Protein AF-A0A3D0USR4-F1 (afdb_monomer_lite)

Radius of gyration: 12.77 Å; chains: 1; bounding box: 32×22×29 Å

pLDDT: mean 82.31, std 5.9, range [62.16, 90.31]

Secondary structure (DSSP, 8-state):
---HHHHHHHHHHHHHS-HHHHHHHHHHHHHHHHHHH--HHHHHHHHHHHHHHHHHHHHTTSS--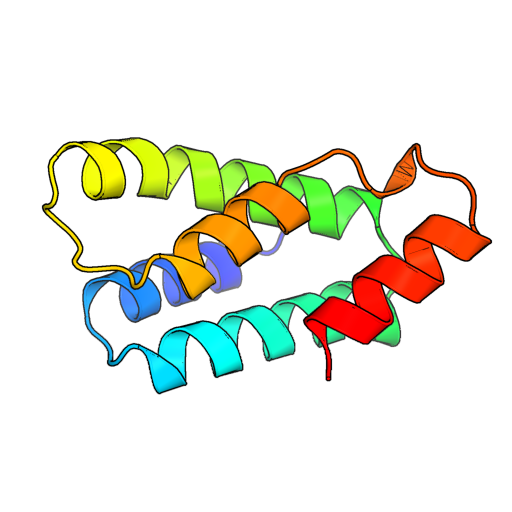-HHHHHHHHHHTS-GGGS-HHHHHHHHHHHH-

Foldseek 3Di:
DADVVLLVVLLVCQAPHDQVVNLVSLLVLLCCCCVVPVHLPSQLVSLLVSCVVCVVCVVVVVGDHDPVSNVLSVLSNPSLVPDDPVSSVVSNVVSND

Structure (mmCIF, N/CA/C/O backbone):
data_AF-A0A3D0USR4-F1
#
_entry.id   AF-A0A3D0USR4-F1
#
loop_
_atom_site.group_PDB
_atom_site.id
_atom_site.type_symbol
_atom_site.label_atom_id
_atom_site.label_alt_id
_atom_site.label_comp_id
_atom_site.label_asym_id
_atom_site.label_entity_id
_atom_site.label_seq_id
_atom_site.pdbx_PDB_ins_code
_atom_site.Cartn_x
_atom_site.Cartn_y
_atom_site.Cartn_z
_atom_site.occupancy
_atom_site.B_iso_or_equiv
_atom_site.auth_seq_id
_atom_site.auth_comp_id
_atom_site.auth_asym_id
_atom_site.auth_atom_id
_atom_site.pdbx_PDB_model_num
ATOM 1 N N . MET A 1 1 ? -2.045 -8.299 -14.454 1.00 65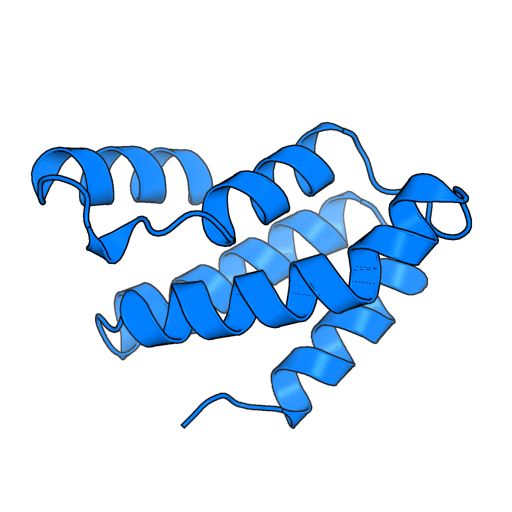.25 1 MET A N 1
ATOM 2 C CA . MET A 1 1 ? -3.451 -8.288 -13.993 1.00 65.25 1 MET A CA 1
ATOM 3 C C . MET A 1 1 ? -3.445 -8.218 -12.471 1.00 65.25 1 MET A C 1
ATOM 5 O O . MET A 1 1 ? -2.706 -8.984 -11.860 1.00 65.25 1 MET A O 1
ATOM 9 N N . VAL A 1 2 ? -4.202 -7.299 -11.862 1.00 72.44 2 VAL A N 1
ATOM 10 C CA . VAL A 1 2 ? -4.199 -7.097 -10.400 1.00 72.44 2 VAL A CA 1
ATOM 11 C C . VAL A 1 2 ? -4.825 -8.304 -9.688 1.00 72.44 2 VAL A 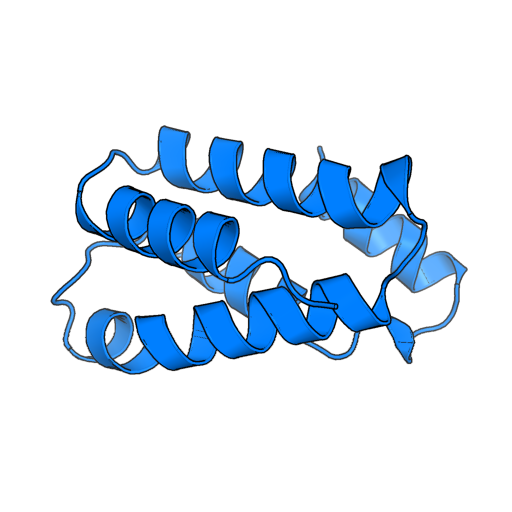C 1
ATOM 13 O O . VAL A 1 2 ? -5.887 -8.787 -10.073 1.00 72.44 2 VAL A O 1
ATOM 16 N N . ASP A 1 3 ? -4.168 -8.804 -8.639 1.00 79.69 3 ASP A N 1
ATOM 17 C CA . ASP A 1 3 ? -4.645 -9.945 -7.847 1.00 79.69 3 ASP A CA 1
ATOM 18 C C . ASP A 1 3 ? -5.761 -9.507 -6.875 1.00 79.69 3 ASP A C 1
ATOM 20 O O . ASP A 1 3 ? -5.501 -9.057 -5.754 1.00 79.69 3 ASP A O 1
ATOM 24 N N . HIS A 1 4 ? -7.019 -9.622 -7.315 1.00 78.94 4 HIS A N 1
ATOM 25 C CA . HIS A 1 4 ? -8.200 -9.241 -6.526 1.00 78.94 4 HIS A CA 1
ATOM 26 C C . HIS A 1 4 ? -8.363 -10.062 -5.237 1.00 78.94 4 HIS A C 1
ATOM 28 O O . HIS A 1 4 ? -8.827 -9.532 -4.226 1.00 78.94 4 HIS A O 1
ATOM 34 N N . ASN A 1 5 ? -7.932 -11.327 -5.230 1.00 82.69 5 ASN A N 1
ATOM 35 C CA . ASN A 1 5 ? -7.962 -12.162 -4.028 1.00 82.69 5 ASN A CA 1
ATOM 36 C C . ASN A 1 5 ? -6.974 -11.651 -2.977 1.00 82.69 5 ASN A C 1
ATOM 38 O O . ASN A 1 5 ? -7.293 -11.611 -1.788 1.00 82.69 5 ASN A O 1
ATOM 42 N N . LEU A 1 6 ? -5.780 -11.233 -3.406 1.00 83.06 6 LEU A N 1
ATOM 43 C CA . LEU A 1 6 ? -4.813 -10.591 -2.522 1.00 83.06 6 LEU A CA 1
ATOM 44 C C . LEU A 1 6 ? -5.344 -9.257 -1.989 1.00 83.06 6 LEU A C 1
ATOM 46 O O . LEU A 1 6 ? -5.213 -9.005 -0.795 1.00 83.06 6 LEU A O 1
ATOM 50 N N . LYS A 1 7 ? -5.974 -8.435 -2.838 1.00 85.25 7 LYS A N 1
ATOM 51 C CA . LYS A 1 7 ? -6.571 -7.156 -2.425 1.00 85.25 7 LYS A CA 1
ATOM 52 C C . LYS A 1 7 ? -7.588 -7.356 -1.297 1.00 85.25 7 LYS A C 1
ATOM 54 O O . LYS A 1 7 ? -7.449 -6.742 -0.245 1.00 85.25 7 LYS A O 1
ATOM 59 N N . ASN A 1 8 ? -8.543 -8.271 -1.467 1.00 83.00 8 ASN A N 1
ATOM 60 C CA . ASN A 1 8 ? -9.577 -8.528 -0.458 1.00 83.00 8 ASN A CA 1
ATOM 61 C C . ASN A 1 8 ? -8.984 -9.045 0.860 1.00 83.00 8 ASN A C 1
ATOM 63 O O . ASN A 1 8 ? -9.372 -8.584 1.927 1.00 83.00 8 ASN A O 1
ATOM 67 N N . LYS A 1 9 ? -7.985 -9.938 0.800 1.00 83.62 9 LYS A N 1
ATOM 68 C CA . LYS A 1 9 ? -7.262 -10.396 2.000 1.00 83.62 9 LYS A CA 1
ATOM 69 C C . LYS A 1 9 ? -6.572 -9.250 2.731 1.00 83.62 9 LYS A C 1
ATOM 71 O O . LYS A 1 9 ? -6.575 -9.224 3.958 1.00 83.62 9 LYS A O 1
ATOM 76 N N . VAL A 1 10 ? -5.980 -8.322 1.978 1.00 85.12 10 VAL A N 1
ATOM 77 C CA . VAL A 1 10 ? -5.333 -7.137 2.540 1.00 85.12 10 VAL A CA 1
ATOM 78 C C . VAL A 1 10 ? -6.360 -6.239 3.211 1.00 85.12 10 VAL A C 1
ATOM 80 O O . VAL A 1 10 ? -6.141 -5.863 4.352 1.00 85.12 10 VAL A O 1
ATOM 83 N N . ILE A 1 11 ? -7.505 -5.979 2.584 1.00 83.88 11 ILE A N 1
ATOM 84 C CA . ILE A 1 11 ? -8.584 -5.187 3.192 1.00 83.88 11 ILE A CA 1
ATOM 85 C C . ILE A 1 11 ? -9.074 -5.829 4.489 1.00 83.88 11 ILE A C 1
ATOM 87 O O . ILE A 1 11 ? -9.086 -5.165 5.522 1.00 83.88 11 ILE A O 1
ATOM 91 N N . THR A 1 12 ? -9.400 -7.126 4.471 1.00 84.06 12 THR A N 1
ATOM 92 C CA . THR A 1 12 ? -9.853 -7.835 5.674 1.00 84.06 12 THR A CA 1
ATOM 93 C C . THR A 1 12 ? -8.817 -7.736 6.788 1.00 84.06 12 THR A C 1
ATOM 95 O O . THR A 1 12 ? -9.153 -7.315 7.891 1.00 84.06 12 THR A O 1
ATOM 98 N N . ALA A 1 13 ? -7.545 -8.021 6.498 1.00 82.25 13 ALA A N 1
ATOM 99 C CA . ALA A 1 13 ? -6.481 -7.890 7.488 1.00 82.25 13 ALA A CA 1
ATOM 100 C C . ALA A 1 13 ? -6.392 -6.456 8.037 1.00 82.25 13 ALA A C 1
ATOM 102 O O . ALA A 1 13 ? -6.370 -6.270 9.248 1.00 82.25 13 ALA A O 1
ATOM 103 N N . MET A 1 14 ? -6.440 -5.442 7.171 1.00 81.12 14 MET A N 1
ATOM 104 C CA . MET A 1 14 ? -6.388 -4.027 7.563 1.00 81.12 14 MET A CA 1
ATOM 105 C C . MET A 1 14 ? -7.571 -3.588 8.443 1.00 81.12 14 MET A C 1
ATOM 107 O O . MET A 1 14 ? -7.460 -2.603 9.169 1.00 81.12 14 MET A O 1
ATOM 111 N N . THR A 1 15 ? -8.695 -4.309 8.386 1.00 79.31 15 THR A N 1
ATOM 112 C CA . THR A 1 15 ? -9.893 -4.046 9.202 1.00 79.31 15 THR A CA 1
ATOM 113 C C . THR A 1 15 ? -9.923 -4.808 10.529 1.00 79.31 15 THR A C 1
ATOM 115 O O . THR A 1 15 ? -10.569 -4.349 11.468 1.00 79.31 15 THR A O 1
ATOM 118 N N . THR A 1 16 ? -9.246 -5.958 10.632 1.00 79.06 16 THR A N 1
ATOM 119 C CA . THR A 1 16 ? -9.395 -6.885 11.773 1.00 79.06 16 THR A CA 1
ATOM 120 C C . THR A 1 16 ? -8.128 -7.099 12.596 1.00 79.06 16 THR A C 1
ATOM 122 O O . THR A 1 16 ? -8.200 -7.752 13.634 1.00 79.06 16 THR A O 1
ATOM 125 N N . SER A 1 17 ? -6.967 -6.643 12.123 1.00 73.69 17 SER A N 1
ATOM 126 C CA . SER A 1 17 ? -5.664 -7.012 12.690 1.00 73.69 17 SER A CA 1
ATOM 127 C C . SER A 1 17 ? -4.934 -5.834 13.345 1.00 73.69 17 SER A C 1
ATOM 129 O O . SER A 1 17 ? -5.432 -4.706 13.398 1.00 73.69 17 SER A O 1
ATOM 131 N N . SER A 1 18 ? -3.783 -6.120 13.952 1.00 71.44 18 SER A N 1
ATOM 132 C CA . SER A 1 18 ? -2.996 -5.124 14.681 1.00 71.44 18 SER A CA 1
ATOM 133 C C . SER A 1 18 ? -2.174 -4.231 13.742 1.00 71.44 18 SER A C 1
ATOM 135 O O . SER A 1 18 ? -1.877 -4.571 12.596 1.00 71.44 18 SER A O 1
ATOM 137 N N . THR A 1 19 ? -1.742 -3.067 14.227 1.00 69.88 19 THR A N 1
ATOM 138 C CA . THR A 1 19 ? -0.990 -2.103 13.410 1.00 69.88 19 THR A CA 1
ATOM 139 C C . THR A 1 19 ? 0.372 -2.599 12.924 1.00 69.88 19 THR A C 1
ATOM 141 O O . THR A 1 19 ? 0.779 -2.234 11.816 1.00 69.88 19 THR A O 1
ATOM 144 N N . ASP A 1 20 ? 1.042 -3.474 13.674 1.00 72.25 20 ASP A N 1
ATOM 145 C CA . ASP A 1 20 ? 2.292 -4.110 13.237 1.00 72.25 20 ASP A CA 1
ATOM 146 C C . ASP A 1 20 ? 2.060 -5.101 12.084 1.00 72.25 20 ASP A C 1
ATOM 148 O O . ASP A 1 20 ? 2.859 -5.189 11.141 1.00 72.25 20 ASP A O 1
ATOM 152 N N . GLU A 1 21 ? 0.927 -5.806 12.102 1.00 78.19 21 GLU A N 1
ATOM 153 C CA . GLU A 1 21 ? 0.530 -6.727 11.036 1.00 78.19 21 GLU A CA 1
ATOM 154 C C . GLU A 1 21 ? 0.206 -5.973 9.745 1.00 78.19 21 GLU A C 1
ATOM 156 O O . GLU A 1 21 ? 0.633 -6.402 8.670 1.00 78.19 21 GLU A O 1
ATOM 161 N N . HIS A 1 22 ? -0.424 -4.798 9.842 1.00 82.44 22 HIS A N 1
ATOM 162 C CA . HIS A 1 22 ? -0.707 -3.930 8.696 1.00 82.44 22 HIS A CA 1
ATOM 163 C C . HIS A 1 22 ? 0.565 -3.542 7.931 1.00 82.44 22 HIS A C 1
ATOM 165 O O . HIS A 1 22 ? 0.648 -3.706 6.710 1.00 82.44 22 HIS A O 1
ATOM 171 N N . GLN A 1 23 ? 1.595 -3.065 8.637 1.00 78.62 23 GLN A N 1
ATOM 172 C CA . GLN A 1 23 ? 2.850 -2.667 7.992 1.00 78.62 23 GLN A CA 1
ATOM 173 C C . GLN A 1 23 ? 3.585 -3.860 7.384 1.00 78.62 23 GLN A C 1
ATOM 175 O O . GLN A 1 23 ? 4.107 -3.765 6.268 1.00 78.62 23 GLN A O 1
ATOM 180 N N . ARG A 1 24 ? 3.613 -4.996 8.091 1.00 84.31 24 ARG A N 1
ATOM 181 C CA . ARG A 1 24 ? 4.219 -6.229 7.579 1.00 84.31 24 ARG A CA 1
ATOM 182 C C . ARG A 1 24 ? 3.538 -6.679 6.289 1.00 84.31 24 ARG A C 1
ATOM 184 O O . ARG A 1 24 ? 4.230 -7.037 5.334 1.00 84.31 24 ARG A O 1
ATOM 191 N N . LEU A 1 25 ? 2.211 -6.626 6.249 1.00 86.25 25 LEU A N 1
ATOM 192 C CA . LEU A 1 25 ? 1.418 -7.032 5.098 1.00 86.25 25 LEU A CA 1
ATOM 193 C C . LEU A 1 25 ? 1.656 -6.113 3.893 1.00 86.25 25 LEU A C 1
ATOM 195 O O . LEU A 1 25 ? 1.960 -6.599 2.804 1.00 86.25 25 LEU A O 1
ATOM 199 N N . ILE A 1 26 ? 1.624 -4.789 4.092 1.00 86.69 26 ILE A N 1
ATOM 200 C CA . ILE A 1 26 ? 1.930 -3.816 3.032 1.00 86.69 26 ILE A CA 1
ATOM 201 C C . ILE A 1 26 ? 3.329 -4.072 2.465 1.00 86.69 26 ILE A C 1
ATOM 203 O O . ILE A 1 26 ? 3.492 -4.190 1.251 1.00 86.69 26 ILE A O 1
ATOM 207 N N . LYS A 1 27 ? 4.341 -4.248 3.327 1.00 86.81 27 LYS A N 1
ATOM 208 C CA . LYS A 1 27 ? 5.712 -4.559 2.892 1.00 86.81 27 LYS A CA 1
ATOM 209 C C . LYS A 1 27 ? 5.779 -5.859 2.084 1.00 86.81 27 LYS A C 1
ATOM 211 O O . LYS A 1 27 ? 6.510 -5.918 1.097 1.00 86.81 27 LYS A O 1
ATOM 216 N N . GLN A 1 28 ? 5.030 -6.899 2.458 1.00 86.69 28 GLN A N 1
ATOM 217 C CA . GLN A 1 28 ? 4.968 -8.149 1.688 1.00 86.69 28 GLN A CA 1
ATOM 218 C C . GLN A 1 28 ? 4.371 -7.943 0.293 1.00 86.69 28 GLN A C 1
ATOM 220 O O . GLN A 1 28 ? 4.913 -8.468 -0.682 1.00 86.69 28 GLN A O 1
ATOM 225 N N . VAL A 1 29 ? 3.302 -7.154 0.182 1.00 86.19 29 VAL A N 1
ATOM 226 C CA . VAL A 1 29 ? 2.682 -6.824 -1.106 1.00 86.19 29 VAL A CA 1
ATOM 227 C C . VAL A 1 29 ? 3.637 -6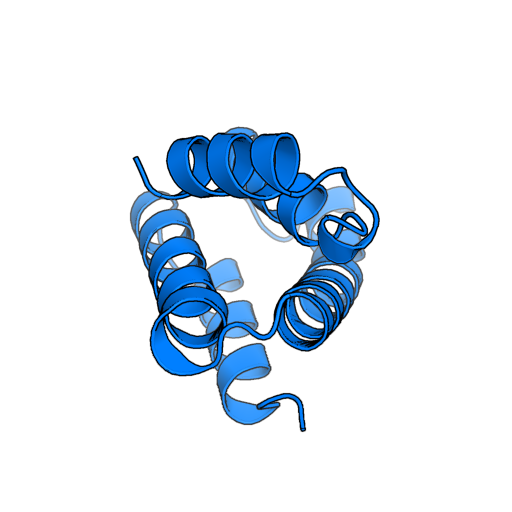.013 -1.981 1.00 86.19 29 VAL A C 1
ATOM 229 O O . VAL A 1 29 ? 3.852 -6.376 -3.138 1.00 86.19 29 VAL A O 1
ATOM 232 N N . VAL A 1 30 ? 4.284 -4.985 -1.422 1.00 86.00 30 VAL A N 1
ATOM 233 C CA . VAL A 1 30 ? 5.314 -4.208 -2.132 1.00 86.00 30 VAL A CA 1
ATOM 234 C C . VAL A 1 30 ? 6.416 -5.134 -2.637 1.00 86.00 30 VAL A C 1
ATOM 236 O O . VAL A 1 30 ? 6.790 -5.059 -3.802 1.00 86.00 30 VAL A O 1
ATOM 239 N N . ARG A 1 31 ? 6.898 -6.078 -1.816 1.00 84.56 31 ARG A N 1
ATOM 240 C CA . ARG A 1 31 ? 7.908 -7.054 -2.256 1.00 84.56 31 ARG A CA 1
ATOM 241 C C . ARG A 1 31 ? 7.410 -7.949 -3.398 1.00 84.56 31 ARG A C 1
ATOM 243 O O . ARG A 1 31 ? 8.195 -8.245 -4.297 1.00 84.56 31 ARG A O 1
ATOM 250 N N . LYS A 1 32 ? 6.136 -8.364 -3.385 1.00 82.31 32 LYS A N 1
ATOM 251 C CA . LYS A 1 32 ? 5.529 -9.194 -4.443 1.00 82.31 32 LYS A CA 1
ATOM 252 C C . LYS A 1 32 ? 5.484 -8.460 -5.788 1.00 82.31 32 LYS A C 1
ATOM 254 O O . LYS A 1 32 ? 5.840 -9.063 -6.791 1.00 82.31 32 LYS A O 1
ATOM 259 N N . TYR A 1 33 ? 5.092 -7.189 -5.815 1.00 78.56 33 TYR A N 1
ATOM 260 C CA . TYR A 1 33 ? 5.012 -6.439 -7.075 1.00 78.56 33 TYR A CA 1
ATOM 261 C C . TYR A 1 33 ? 6.370 -5.879 -7.518 1.00 78.56 33 TYR A C 1
ATOM 263 O O . TYR A 1 33 ? 6.730 -5.974 -8.691 1.00 78.56 33 TYR A O 1
ATOM 271 N N . PHE A 1 34 ? 7.172 -5.365 -6.584 1.00 75.44 34 PHE A N 1
ATOM 272 C CA . PHE A 1 34 ? 8.444 -4.727 -6.909 1.00 75.44 34 PHE A CA 1
ATOM 273 C C . PHE A 1 34 ? 9.562 -5.730 -7.214 1.00 75.44 34 PHE A C 1
ATOM 275 O O . PHE A 1 34 ? 10.145 -5.680 -8.290 1.00 75.44 34 PHE A O 1
ATOM 282 N N . TYR A 1 35 ? 9.863 -6.669 -6.308 1.00 68.81 35 TYR A N 1
ATOM 283 C CA . TYR A 1 35 ? 11.019 -7.560 -6.496 1.00 68.81 35 TYR A CA 1
ATOM 284 C C . TYR A 1 35 ? 10.742 -8.732 -7.431 1.00 68.81 35 TYR A C 1
ATOM 286 O O . TYR A 1 35 ? 11.657 -9.206 -8.094 1.00 68.81 35 TYR A O 1
ATOM 294 N N . LYS A 1 36 ? 9.502 -9.230 -7.464 1.00 64.81 36 LYS A N 1
ATOM 295 C CA . LYS A 1 36 ? 9.153 -10.407 -8.271 1.00 64.81 36 LYS A CA 1
ATOM 296 C C . LYS A 1 36 ? 8.784 -10.065 -9.713 1.00 64.81 36 LYS A C 1
ATOM 298 O O . LYS A 1 36 ? 8.957 -10.918 -10.575 1.00 64.81 36 LYS A O 1
ATOM 303 N N . GLN A 1 37 ? 8.256 -8.867 -9.967 1.00 62.16 37 GLN A N 1
ATOM 304 C CA . GLN A 1 37 ? 7.726 -8.494 -11.283 1.00 62.16 37 GLN A CA 1
ATOM 305 C C . GLN A 1 37 ? 8.264 -7.161 -11.815 1.00 62.16 37 GLN A C 1
ATOM 307 O O . GLN A 1 37 ? 8.047 -6.865 -12.985 1.00 62.16 37 GLN A O 1
ATOM 312 N N . GLY A 1 38 ? 8.947 -6.347 -10.996 1.00 68.31 38 GLY A N 1
ATOM 313 C CA . GLY A 1 38 ? 9.426 -5.021 -11.406 1.00 68.31 38 GLY A CA 1
ATOM 314 C C . GLY A 1 38 ? 8.306 -4.061 -11.824 1.00 68.31 38 GLY A C 1
ATOM 315 O O . GLY A 1 38 ? 8.578 -3.030 -12.433 1.00 68.31 38 GLY A O 1
ATOM 316 N N . ASN A 1 39 ? 7.046 -4.391 -11.527 1.00 84.38 39 ASN A N 1
ATOM 317 C CA . ASN A 1 39 ? 5.895 -3.734 -12.129 1.00 84.38 39 ASN A CA 1
ATOM 318 C C . ASN A 1 39 ? 5.346 -2.645 -11.205 1.00 84.38 39 ASN A C 1
ATOM 320 O O . ASN A 1 39 ? 4.450 -2.869 -10.389 1.00 84.38 39 ASN A O 1
ATOM 324 N N . LEU A 1 40 ? 5.921 -1.448 -11.329 1.00 83.38 40 LEU A N 1
ATOM 325 C CA . LEU A 1 40 ? 5.507 -0.275 -10.555 1.00 83.38 40 LEU A CA 1
ATOM 326 C C . LEU A 1 40 ? 4.100 0.207 -10.913 1.00 83.38 40 LEU A C 1
ATOM 328 O O . LEU A 1 40 ? 3.423 0.759 -10.049 1.00 83.38 40 LEU A O 1
ATOM 332 N N . ILE A 1 41 ? 3.658 -0.020 -12.154 1.00 87.38 41 ILE A N 1
ATOM 333 C CA . ILE A 1 41 ? 2.311 0.343 -12.607 1.00 87.38 41 ILE A CA 1
ATOM 334 C C . ILE A 1 41 ? 1.287 -0.534 -11.890 1.00 87.38 41 ILE A C 1
ATOM 336 O O . ILE A 1 41 ? 0.372 -0.011 -11.267 1.00 87.38 41 ILE A O 1
ATOM 340 N N . GLU A 1 42 ? 1.474 -1.857 -11.884 1.00 86.31 42 GLU A N 1
ATOM 341 C CA . GLU A 1 42 ? 0.566 -2.760 -11.162 1.00 86.31 42 GLU A CA 1
ATOM 342 C C . GLU A 1 42 ? 0.591 -2.543 -9.650 1.00 86.31 42 GLU A C 1
ATOM 344 O O . GLU A 1 42 ? -0.453 -2.637 -9.006 1.00 86.31 42 GLU A O 1
ATOM 349 N N . MET A 1 43 ? 1.757 -2.218 -9.083 1.00 88.56 43 MET A N 1
ATOM 350 C CA . MET A 1 43 ? 1.859 -1.827 -7.679 1.00 88.56 43 MET A CA 1
ATOM 351 C C . MET A 1 43 ? 1.003 -0.585 -7.399 1.00 88.56 43 MET A C 1
ATOM 353 O O . MET A 1 43 ? 0.186 -0.608 -6.481 1.00 88.56 43 MET A O 1
ATOM 357 N N . TYR A 1 44 ? 1.154 0.468 -8.207 1.00 89.25 44 TYR A N 1
ATOM 358 C CA . TYR A 1 44 ? 0.352 1.687 -8.107 1.00 89.25 44 TYR A CA 1
ATOM 359 C C . TYR A 1 44 ? -1.146 1.387 -8.239 1.00 89.25 44 TYR A C 1
ATOM 361 O O . TYR A 1 44 ? -1.919 1.769 -7.365 1.00 89.25 44 TYR A O 1
ATOM 369 N N . THR A 1 45 ? -1.562 0.628 -9.259 1.00 88.44 45 THR A N 1
ATOM 370 C CA . THR A 1 45 ? -2.971 0.252 -9.445 1.00 88.44 45 THR A CA 1
ATOM 371 C C . THR A 1 45 ? -3.514 -0.519 -8.240 1.00 88.44 45 THR A C 1
ATOM 373 O O . THR A 1 45 ? -4.613 -0.233 -7.773 1.00 88.44 45 THR A O 1
ATOM 376 N N . PHE A 1 46 ? -2.746 -1.469 -7.694 1.00 90.12 46 PHE A N 1
ATOM 377 C CA . PHE A 1 46 ? -3.152 -2.231 -6.513 1.00 90.12 46 PHE A CA 1
ATOM 378 C C . PHE A 1 46 ? -3.364 -1.325 -5.295 1.00 90.12 46 PHE A C 1
ATOM 380 O O . PHE A 1 46 ? -4.389 -1.432 -4.622 1.00 90.12 46 PHE A O 1
ATOM 387 N N . PHE A 1 47 ? -2.405 -0.443 -5.001 1.00 90.31 47 PHE A N 1
ATOM 388 C CA . PHE A 1 47 ? -2.480 0.419 -3.822 1.00 90.31 47 PHE A CA 1
ATOM 389 C C . PHE A 1 47 ? -3.470 1.573 -3.982 1.00 90.31 47 PHE A C 1
ATOM 391 O O . PHE A 1 47 ? -4.066 1.953 -2.982 1.00 90.31 47 PHE A O 1
ATOM 398 N N . SER A 1 48 ? -3.710 2.068 -5.200 1.00 89.12 48 SER A N 1
ATOM 399 C CA . SER A 1 48 ? -4.776 3.040 -5.476 1.00 89.12 48 SER A CA 1
ATOM 400 C C . SER A 1 48 ? -6.145 2.443 -5.158 1.00 89.12 48 SER A C 1
ATOM 402 O O . SER A 1 48 ? -6.885 3.013 -4.368 1.00 89.12 48 SER A O 1
ATOM 404 N N . LEU A 1 49 ? -6.440 1.243 -5.673 1.00 89.50 49 LEU A N 1
ATOM 405 C CA . LEU A 1 49 ? -7.703 0.551 -5.385 1.00 89.50 49 LEU A CA 1
ATOM 406 C C . LEU A 1 49 ? -7.862 0.248 -3.892 1.00 89.50 49 LEU A C 1
ATOM 408 O O . LEU A 1 49 ? -8.939 0.416 -3.326 1.00 89.50 49 LEU A O 1
ATOM 412 N N . LEU A 1 50 ? -6.781 -0.196 -3.244 1.00 89.06 50 LEU A N 1
ATOM 413 C CA . LEU A 1 50 ? -6.786 -0.462 -1.809 1.00 89.06 50 LEU A CA 1
ATOM 414 C C . LEU A 1 50 ? -7.045 0.813 -0.999 1.00 89.06 50 LEU A C 1
ATOM 416 O O . LEU A 1 50 ? -7.800 0.783 -0.031 1.00 89.06 50 LEU A O 1
ATOM 420 N N . HIS A 1 51 ? -6.393 1.913 -1.373 1.00 88.00 51 HIS A N 1
ATOM 421 C CA . HIS A 1 51 ? -6.560 3.194 -0.711 1.00 88.00 51 HIS A CA 1
ATOM 422 C C . HIS A 1 51 ? -7.990 3.702 -0.876 1.00 88.00 51 HIS A C 1
ATOM 424 O O . HIS A 1 51 ? -8.593 4.048 0.130 1.00 88.00 51 HIS A O 1
ATOM 430 N N . ASP A 1 52 ? -8.556 3.669 -2.084 1.00 87.12 52 ASP A N 1
ATOM 431 C CA . ASP A 1 52 ? -9.927 4.119 -2.352 1.00 87.12 52 ASP A CA 1
ATOM 432 C C . ASP A 1 52 ? -10.968 3.331 -1.546 1.00 87.12 52 ASP A C 1
ATOM 434 O O . ASP A 1 52 ? -11.868 3.922 -0.949 1.00 87.12 52 ASP A O 1
ATOM 438 N N . GLU A 1 53 ? -10.814 2.006 -1.457 1.00 86.25 53 GLU A N 1
ATOM 439 C CA . GLU A 1 53 ? -11.724 1.153 -0.682 1.00 86.25 53 GLU A CA 1
ATOM 440 C C . GLU A 1 53 ? -11.612 1.396 0.827 1.00 86.25 53 GLU A C 1
ATOM 442 O O . GLU A 1 53 ? -12.620 1.389 1.529 1.00 86.25 53 GLU A O 1
ATOM 447 N N . LEU A 1 54 ? -10.408 1.672 1.335 1.00 85.69 54 LEU A N 1
ATOM 448 C CA . LEU A 1 54 ? -10.203 1.980 2.751 1.00 85.69 54 LEU A CA 1
ATOM 449 C C . LEU A 1 54 ? -10.478 3.453 3.092 1.00 85.69 54 LEU A C 1
ATOM 451 O O . LEU A 1 54 ? -10.678 3.777 4.262 1.00 85.69 54 LEU A O 1
ATOM 455 N N . TYR A 1 55 ? -10.487 4.357 2.110 1.00 84.81 55 TYR A N 1
ATOM 456 C CA . TYR A 1 55 ? -10.505 5.805 2.327 1.00 84.81 55 TYR A CA 1
ATOM 457 C C . TYR A 1 55 ? -11.725 6.251 3.131 1.00 84.81 55 TYR A C 1
ATOM 459 O O . TYR A 1 55 ? -11.603 7.017 4.091 1.00 84.81 55 TYR A O 1
ATOM 467 N N . TYR A 1 56 ? -12.901 5.727 2.778 1.00 81.06 56 TYR A N 1
ATOM 468 C CA . TYR A 1 56 ? -14.141 6.059 3.472 1.00 81.06 56 TYR A CA 1
ATOM 469 C C . TYR A 1 56 ? -14.113 5.603 4.936 1.00 81.06 56 TYR A C 1
ATOM 471 O O . TYR A 1 56 ? -14.458 6.371 5.838 1.00 81.06 56 TYR A O 1
ATOM 479 N N . ASP A 1 57 ? -13.637 4.384 5.188 1.00 80.50 57 ASP A N 1
ATOM 480 C CA . ASP A 1 57 ? -13.558 3.816 6.532 1.00 80.50 57 ASP A CA 1
ATOM 481 C C . ASP A 1 57 ? -12.486 4.480 7.402 1.00 80.50 57 ASP A C 1
ATOM 483 O O . ASP A 1 57 ? -12.685 4.653 8.610 1.00 80.50 57 ASP A O 1
ATOM 487 N N . ILE A 1 58 ? -11.379 4.919 6.796 1.00 80.94 58 ILE A N 1
ATOM 488 C CA . ILE A 1 58 ? -10.348 5.731 7.450 1.00 80.94 58 ILE A CA 1
ATOM 489 C C . ILE A 1 58 ? -10.930 7.093 7.851 1.00 80.94 58 ILE A C 1
ATOM 491 O O . ILE A 1 58 ? -10.780 7.512 9.002 1.00 80.94 58 ILE A O 1
ATOM 495 N N . LEU A 1 59 ? -11.635 7.776 6.939 1.00 80.31 59 LEU A N 1
ATOM 496 C CA . LEU A 1 59 ? -12.248 9.086 7.198 1.00 80.31 59 LEU A CA 1
ATOM 497 C C . LEU A 1 59 ? -13.319 9.028 8.289 1.00 80.31 59 LEU A C 1
ATOM 499 O O . LEU A 1 59 ? -13.365 9.893 9.167 1.00 80.31 59 LEU A O 1
ATOM 503 N N . LYS A 1 60 ? -14.179 8.006 8.248 1.00 80.69 60 LYS A N 1
ATOM 504 C CA . LYS A 1 60 ? -15.231 7.790 9.250 1.00 80.69 60 LYS A CA 1
ATOM 505 C C . LYS A 1 60 ? -14.708 7.214 10.564 1.00 80.69 60 LYS A C 1
ATOM 507 O O . LYS A 1 60 ? -15.474 7.126 11.519 1.00 80.69 60 LYS A O 1
ATOM 512 N N . LYS A 1 61 ? -13.410 6.892 10.645 1.00 74.44 61 LYS A N 1
ATOM 513 C CA . LYS A 1 61 ? -12.766 6.233 11.792 1.00 74.44 61 LYS A CA 1
ATOM 514 C C . LYS A 1 61 ? -13.392 4.872 12.132 1.00 74.44 61 LYS A C 1
ATOM 516 O O . LYS A 1 61 ? -13.297 4.432 13.276 1.00 74.44 61 LYS A O 1
ATOM 521 N N . ASN A 1 62 ? -13.992 4.206 11.142 1.00 77.31 62 ASN A N 1
ATOM 522 C CA . ASN A 1 62 ? -14.488 2.833 11.266 1.00 77.31 62 ASN A CA 1
ATOM 523 C C . ASN A 1 62 ? -13.321 1.854 11.446 1.00 77.31 62 ASN A C 1
ATOM 525 O O . ASN A 1 62 ? -13.439 0.867 12.166 1.00 77.31 62 ASN A O 1
ATOM 529 N N . ILE A 1 63 ? -12.172 2.168 10.839 1.00 77.06 63 ILE A N 1
ATOM 530 C CA . ILE A 1 63 ? -10.920 1.433 11.010 1.00 77.06 63 ILE A CA 1
ATOM 531 C C . ILE A 1 63 ? -9.922 2.337 11.732 1.00 77.06 63 ILE A C 1
ATOM 533 O O . ILE A 1 63 ? -9.617 3.447 11.287 1.00 77.06 63 ILE A O 1
ATOM 537 N N . LYS A 1 64 ? -9.358 1.854 12.843 1.00 75.50 64 LYS A N 1
ATOM 538 C CA . LYS A 1 64 ? -8.233 2.519 13.511 1.00 75.50 64 LYS A CA 1
ATOM 539 C C . LYS A 1 64 ? -6.921 2.125 12.838 1.00 75.50 64 LYS A C 1
ATOM 541 O O . LYS A 1 64 ? -6.216 1.237 13.304 1.00 75.50 64 LYS A O 1
ATOM 546 N N . LEU A 1 65 ? -6.576 2.821 11.757 1.00 78.81 65 LEU A N 1
ATOM 547 C CA . LEU A 1 65 ? -5.226 2.759 11.202 1.00 78.81 65 LEU A CA 1
ATOM 548 C C . LEU A 1 65 ? -4.316 3.790 11.872 1.00 78.81 65 LEU A C 1
ATOM 550 O O . LEU A 1 65 ? -4.682 4.948 12.078 1.00 78.81 65 LEU A O 1
ATOM 554 N N . GLU A 1 66 ? -3.087 3.383 12.173 1.00 82.38 66 GLU A N 1
ATOM 555 C CA . GLU A 1 66 ? -2.045 4.316 12.580 1.00 82.38 66 GLU A CA 1
ATOM 556 C C . GLU A 1 66 ? -1.727 5.315 11.464 1.00 82.38 66 GLU A C 1
ATOM 558 O O . GLU A 1 66 ? -1.648 4.969 10.283 1.00 82.38 66 GLU A O 1
ATOM 563 N N . LYS A 1 67 ? -1.411 6.553 11.855 1.00 83.06 67 LYS A N 1
ATOM 564 C CA . LYS A 1 67 ? -1.014 7.624 10.926 1.00 83.06 67 LYS A CA 1
ATOM 565 C C . LYS A 1 67 ? 0.154 7.223 10.016 1.00 83.06 67 LYS A C 1
ATOM 567 O O . LYS A 1 67 ? 0.235 7.686 8.882 1.00 83.06 67 LYS A O 1
ATOM 572 N N . LYS A 1 68 ? 1.067 6.374 10.502 1.00 82.94 68 LYS A N 1
ATOM 573 C CA . LYS A 1 68 ? 2.181 5.838 9.704 1.00 82.94 68 LYS A CA 1
ATOM 574 C C . LYS A 1 68 ? 1.691 4.918 8.582 1.00 82.94 68 LYS A C 1
ATOM 576 O O . LYS A 1 68 ? 2.174 5.045 7.464 1.00 82.94 68 LYS A O 1
ATOM 581 N N . THR A 1 69 ? 0.724 4.048 8.865 1.00 84.19 69 THR A N 1
ATOM 582 C CA . THR A 1 69 ? 0.130 3.120 7.893 1.00 84.19 69 THR A CA 1
ATOM 583 C C . THR A 1 69 ? -0.675 3.862 6.832 1.00 84.19 69 THR A C 1
ATOM 585 O O . THR A 1 69 ? -0.524 3.569 5.652 1.00 84.19 69 THR A O 1
ATOM 588 N N . ILE A 1 70 ? -1.452 4.874 7.233 1.00 84.31 70 ILE A N 1
ATOM 589 C CA . ILE A 1 70 ? -2.197 5.735 6.299 1.00 84.31 70 ILE A CA 1
ATOM 590 C C . ILE A 1 70 ? -1.230 6.424 5.333 1.00 84.31 70 ILE A C 1
ATOM 592 O O . ILE A 1 70 ? -1.360 6.275 4.124 1.00 84.31 70 ILE A O 1
ATOM 596 N N . ARG A 1 71 ? -0.178 7.066 5.859 1.00 86.50 71 ARG A N 1
ATOM 597 C CA . ARG A 1 71 ? 0.862 7.694 5.027 1.00 86.50 71 ARG A CA 1
ATOM 598 C C . ARG A 1 71 ? 1.542 6.712 4.078 1.00 86.50 71 ARG A C 1
ATOM 600 O O . ARG A 1 71 ? 1.929 7.093 2.982 1.00 86.50 71 ARG A O 1
ATOM 607 N N . LEU A 1 72 ? 1.739 5.467 4.511 1.00 86.50 72 LEU A N 1
ATOM 608 C CA . LEU A 1 72 ? 2.338 4.429 3.677 1.00 86.50 72 LEU A CA 1
ATOM 609 C C . LEU A 1 72 ? 1.420 4.062 2.503 1.00 86.50 72 LEU A C 1
ATOM 611 O O . LEU A 1 72 ? 1.905 3.922 1.384 1.00 86.50 72 LEU A O 1
ATOM 615 N N . LEU A 1 73 ? 0.113 3.936 2.759 1.00 87.62 73 LEU A N 1
ATOM 616 C CA . LEU A 1 73 ? -0.897 3.685 1.730 1.00 87.62 73 LEU A CA 1
ATOM 617 C C . LEU A 1 73 ? -0.991 4.851 0.744 1.00 87.62 73 LEU A C 1
ATOM 619 O O . LEU A 1 73 ? -0.901 4.613 -0.452 1.00 87.62 73 LEU A O 1
ATOM 623 N N . GLU A 1 74 ? -1.086 6.091 1.230 1.00 87.75 74 GLU A N 1
ATOM 624 C CA . GLU A 1 74 ? -1.109 7.306 0.397 1.00 87.75 74 GLU A CA 1
ATOM 625 C C . GLU A 1 74 ? 0.124 7.387 -0.517 1.00 87.75 74 GLU A C 1
ATOM 627 O O . GLU A 1 74 ? 0.028 7.658 -1.715 1.00 87.75 74 GLU A O 1
ATOM 632 N N . LEU A 1 75 ? 1.304 7.101 0.042 1.00 88.06 75 LEU A N 1
ATOM 633 C CA . LEU A 1 75 ? 2.560 7.116 -0.697 1.00 88.06 75 LEU A CA 1
ATOM 634 C C . LEU A 1 75 ? 2.584 6.048 -1.800 1.00 88.06 75 LEU A C 1
ATOM 636 O O . LEU A 1 75 ? 3.019 6.327 -2.911 1.00 88.06 75 LEU A O 1
ATOM 640 N N . LEU A 1 76 ? 2.120 4.832 -1.503 1.00 88.50 76 LEU A N 1
ATOM 641 C CA . LEU A 1 76 ? 2.074 3.723 -2.461 1.00 88.50 76 LEU A CA 1
ATOM 642 C C . LEU A 1 76 ? 0.956 3.869 -3.502 1.00 88.50 76 LEU A C 1
ATOM 644 O O . LEU A 1 76 ? 1.089 3.348 -4.607 1.00 88.50 76 LEU A O 1
ATOM 648 N N . ALA A 1 77 ? -0.110 4.590 -3.157 1.00 89.44 77 ALA A N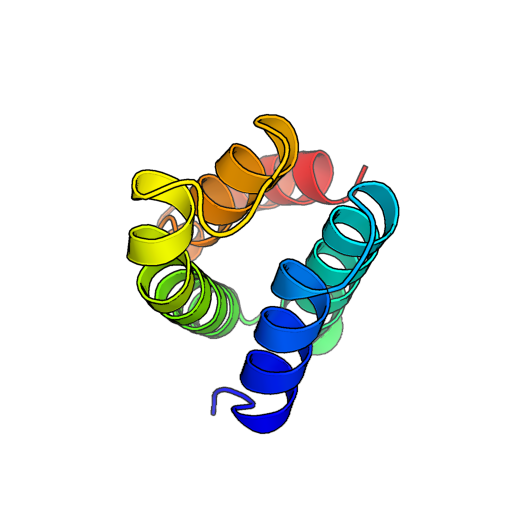 1
ATOM 649 C CA . ALA A 1 77 ? -1.188 4.997 -4.052 1.00 89.44 77 ALA A CA 1
ATOM 650 C C . ALA A 1 77 ? -0.840 6.248 -4.878 1.00 89.44 77 ALA A C 1
ATOM 652 O O . ALA A 1 77 ? -1.651 6.698 -5.678 1.00 89.44 77 ALA A O 1
ATOM 653 N N . SER A 1 78 ? 0.356 6.821 -4.715 1.00 87.88 78 SER A N 1
ATOM 654 C CA . SER A 1 78 ? 0.863 7.879 -5.593 1.00 87.88 78 SER A CA 1
ATOM 655 C C . SER A 1 78 ? 1.485 7.270 -6.861 1.00 87.88 78 SER A C 1
ATOM 657 O O . SER A 1 78 ? 1.984 6.141 -6.804 1.00 87.88 78 SER A O 1
ATOM 659 N N . PRO A 1 79 ? 1.521 7.984 -8.004 1.00 86.88 79 PRO A N 1
ATOM 660 C CA . PRO A 1 79 ? 2.068 7.467 -9.261 1.00 86.88 79 PRO A CA 1
ATOM 661 C C . PRO A 1 79 ? 3.609 7.411 -9.237 1.00 86.88 79 PRO A C 1
ATOM 663 O O . PRO A 1 79 ? 4.299 8.084 -9.993 1.00 86.88 79 PRO A O 1
ATOM 666 N N . ILE A 1 80 ? 4.183 6.572 -8.364 1.00 84.75 80 ILE A N 1
ATOM 667 C CA . ILE A 1 80 ? 5.639 6.425 -8.173 1.00 84.75 80 ILE A CA 1
ATOM 668 C C . ILE A 1 80 ? 6.334 6.066 -9.496 1.00 84.75 80 ILE A C 1
ATOM 670 O O . ILE A 1 80 ? 7.471 6.468 -9.720 1.00 84.75 80 ILE A O 1
ATOM 674 N N . HIS A 1 81 ? 5.656 5.337 -10.385 1.00 83.56 81 HIS A N 1
ATOM 675 C CA . HIS A 1 81 ? 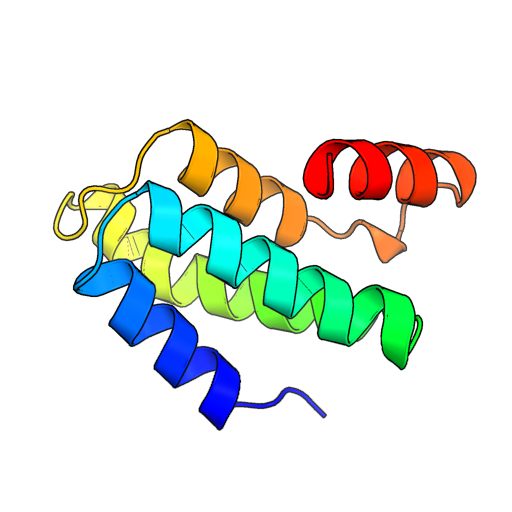6.174 4.946 -11.698 1.00 83.56 81 HIS A CA 1
ATOM 676 C C . HIS A 1 81 ? 6.495 6.138 -12.621 1.00 83.56 81 HIS A C 1
ATOM 678 O O . HIS A 1 81 ? 7.305 5.981 -13.531 1.00 83.56 81 HIS A O 1
ATOM 684 N N . GLU A 1 82 ? 5.924 7.319 -12.367 1.00 87.25 82 GLU A N 1
ATOM 685 C CA . GLU A 1 82 ? 6.210 8.553 -13.111 1.00 87.25 82 GLU A CA 1
ATOM 686 C C . GLU A 1 82 ? 7.459 9.284 -12.594 1.00 87.25 82 GLU A C 1
ATOM 688 O O . GLU A 1 82 ? 7.971 10.197 -13.239 1.00 87.25 82 GLU A O 1
ATOM 693 N N . TYR A 1 83 ? 7.981 8.907 -11.422 1.00 86.38 83 TYR A N 1
ATOM 694 C CA . TYR A 1 83 ? 9.144 9.578 -10.840 1.00 86.38 83 TYR A CA 1
ATOM 695 C C . TYR A 1 83 ? 10.437 9.168 -11.544 1.00 86.38 83 TYR A C 1
ATOM 697 O O . TYR A 1 83 ? 10.531 8.096 -12.136 1.00 86.38 83 TYR A O 1
ATOM 705 N N . ALA A 1 84 ? 11.492 9.974 -11.405 1.00 87.12 84 ALA A N 1
ATOM 706 C CA . ALA A 1 84 ? 12.814 9.589 -11.892 1.00 87.12 84 ALA A CA 1
ATOM 707 C C . ALA A 1 84 ? 13.293 8.268 -11.233 1.00 87.12 84 ALA A C 1
ATOM 709 O O . ALA A 1 84 ? 13.093 8.087 -10.027 1.00 87.12 84 ALA A O 1
ATOM 710 N N . PRO A 1 85 ? 13.992 7.363 -11.950 1.00 86.31 85 PRO A N 1
ATOM 711 C CA . PRO A 1 85 ? 14.328 6.022 -11.444 1.00 86.31 85 PRO A CA 1
ATOM 712 C C . PRO A 1 85 ? 15.069 5.996 -10.094 1.00 86.31 85 PRO A C 1
ATOM 714 O O . PRO A 1 85 ? 14.835 5.133 -9.246 1.00 86.31 85 PRO A O 1
ATOM 717 N N . HIS A 1 86 ? 15.952 6.967 -9.852 1.00 85.50 86 HIS A N 1
ATOM 718 C CA . HIS A 1 86 ? 16.676 7.088 -8.584 1.00 85.50 86 HIS A CA 1
ATOM 719 C C . HIS A 1 86 ? 15.758 7.495 -7.415 1.00 85.50 86 HIS A C 1
ATOM 721 O O . HIS A 1 86 ? 15.973 7.051 -6.283 1.00 85.50 86 HIS A O 1
ATOM 727 N N . LEU A 1 87 ? 14.707 8.277 -7.682 1.00 83.12 87 LEU A N 1
ATOM 728 C CA . LEU A 1 87 ? 13.682 8.631 -6.699 1.00 83.12 87 LEU A CA 1
ATOM 729 C C . LEU A 1 87 ? 12.794 7.430 -6.396 1.00 83.12 87 LEU A C 1
ATOM 731 O O . LEU A 1 87 ? 12.560 7.147 -5.224 1.00 83.12 87 LEU A O 1
ATOM 735 N N . GLN A 1 88 ? 12.389 6.671 -7.420 1.00 84.31 88 GLN A N 1
ATOM 736 C CA . GLN A 1 88 ? 11.636 5.424 -7.245 1.00 84.31 88 GLN A CA 1
ATOM 737 C C . GLN A 1 88 ? 12.377 4.469 -6.301 1.00 84.31 88 GLN A C 1
ATOM 739 O O . GLN A 1 88 ? 11.826 4.012 -5.298 1.00 84.31 88 GLN A O 1
ATOM 744 N N . LYS A 1 89 ? 13.668 4.230 -6.573 1.00 82.06 89 LYS A N 1
ATOM 745 C CA . LYS A 1 89 ? 14.521 3.353 -5.763 1.00 82.06 89 LYS A CA 1
ATOM 746 C C . LYS A 1 89 ? 14.667 3.855 -4.326 1.00 82.06 89 LYS A C 1
ATOM 748 O O . LYS A 1 89 ? 14.502 3.072 -3.394 1.00 82.06 89 LYS A O 1
ATOM 753 N N . THR A 1 90 ? 14.937 5.147 -4.139 1.00 84.56 90 THR A N 1
ATOM 754 C CA . THR A 1 90 ? 15.078 5.764 -2.807 1.00 84.56 90 THR A CA 1
ATOM 755 C C . THR A 1 90 ? 13.794 5.636 -1.987 1.00 84.56 90 THR A C 1
ATOM 757 O O . THR A 1 90 ? 13.823 5.264 -0.812 1.00 84.56 90 THR A O 1
ATOM 760 N N . LEU A 1 91 ? 12.652 5.912 -2.613 1.00 83.44 91 LEU A N 1
ATOM 761 C CA . LEU A 1 91 ? 11.344 5.897 -1.971 1.00 83.44 91 LEU A CA 1
ATOM 762 C C . LEU A 1 91 ? 10.945 4.475 -1.562 1.00 83.44 91 LEU A C 1
ATOM 764 O O . LEU A 1 91 ? 10.551 4.244 -0.420 1.00 83.44 91 LEU A O 1
ATOM 768 N N . LEU A 1 92 ? 11.161 3.499 -2.445 1.00 82.31 92 LEU A N 1
ATOM 769 C CA . LEU A 1 92 ? 10.903 2.088 -2.160 1.00 82.31 92 LEU A CA 1
ATOM 770 C C . LEU A 1 92 ? 11.840 1.522 -1.093 1.00 82.31 92 LEU A C 1
ATOM 772 O O . LEU A 1 92 ? 11.392 0.782 -0.220 1.00 82.31 92 LEU A O 1
ATOM 776 N N . GLN A 1 93 ? 13.118 1.910 -1.092 1.00 82.25 93 GLN A N 1
ATOM 777 C CA . GLN A 1 93 ? 14.039 1.549 -0.012 1.00 82.25 93 GLN A CA 1
ATOM 778 C C . GLN A 1 93 ? 13.575 2.106 1.336 1.00 82.25 93 GLN A C 1
ATOM 780 O O . GLN A 1 93 ? 13.635 1.397 2.336 1.00 82.25 93 GLN A O 1
ATOM 785 N N . LYS A 1 94 ? 13.060 3.340 1.371 1.00 83.56 94 LYS A N 1
ATOM 786 C CA . LYS A 1 94 ? 12.510 3.945 2.591 1.00 83.56 94 LYS A CA 1
ATOM 787 C C . LYS A 1 94 ? 11.258 3.219 3.092 1.00 83.56 94 LYS A C 1
ATOM 789 O O . LYS A 1 94 ? 11.094 3.081 4.298 1.00 83.56 94 LYS A O 1
ATOM 794 N N . ILE A 1 95 ? 10.401 2.752 2.182 1.00 82.00 95 ILE A N 1
ATOM 795 C CA . ILE A 1 95 ? 9.188 1.973 2.491 1.00 82.00 95 ILE A CA 1
ATOM 796 C C . ILE A 1 95 ? 9.537 0.583 3.034 1.00 82.00 95 ILE A C 1
ATOM 798 O O . ILE A 1 95 ? 8.847 0.063 3.908 1.00 82.00 95 ILE A O 1
ATOM 802 N N . LEU A 1 96 ? 10.589 -0.037 2.497 1.00 77.31 96 LEU A N 1
ATOM 803 C CA . LEU A 1 96 ? 10.957 -1.421 2.796 1.00 77.31 96 LEU A CA 1
ATOM 804 C C . LEU A 1 96 ? 11.913 -1.581 3.987 1.00 77.31 96 LEU A C 1
ATOM 806 O O . LEU A 1 96 ? 12.030 -2.704 4.488 1.00 77.31 96 LEU A O 1
ATOM 810 N N . LYS A 1 97 ? 12.565 -0.497 4.426 1.00 74.75 97 LYS A N 1
ATOM 811 C CA . LYS A 1 97 ? 13.410 -0.436 5.629 1.00 74.75 97 LYS A CA 1
ATOM 812 C C . LYS A 1 97 ? 12.578 -0.605 6.901 1.00 74.75 97 LYS A C 1
ATOM 814 O O . LYS A 1 97 ? 13.063 -1.296 7.814 1.00 74.75 97 LYS A O 1
#

Sequence (97 aa):
MVDHNLKNKVITAMTTSSTDEHQRLIKQVVRKYFYKQGNLIEMYTFFSLLHDELYYDILKKNIKLEKKTIRLLELLASPIHEYAPHLQKTLLQKILK